Protein 2VYW (pdb70)

Nearest PDB structures (foldseek):
  2vyw-assembly1_A  TM=1.007E+00  e=1.076E-21  Fasciola hepatica
  1h97-assembly2_B  TM=9.656E-01  e=8.989E-12  Paramphistomum epiclitum
  1kfr-assembly1_A  TM=9.512E-01  e=2.743E-11  Paramphistomum epiclitum
  8oup-assembly1_A  TM=8.096E-01  e=7.300E-05  Spisula solidissima
  2wth-assembly1_B  TM=7.284E-01  e=1.926E-04  Caenorhabditis elegans

Foldseek 3Di:
DFDAPVLLVQLCVLCCVQCVDLVSLLVLLLVLVLLVCVVPQVCQCQDPLSNPDTNVCPSVDPSSSVRSSVVSVLVNQCSVCRHPVVSNVVSLVVLLVVPPPTPDALCNQLVCLVSVLVSSLVSHDDPVSSVVSSVSSNVSSNSSSVSD

Solvent-accessible surface area: 7813 Å² total; per-residue (Å²): 55,76,2,74,94,106,49,1,76,34,0,41,69,18,0,51,125,50,33,97,62,89,100,67,4,9,72,8,0,10,46,0,14,112,65,12,3,84,58,48,54,94,16,3,66,48,45,90,106,1,117,78,48,73,139,124,65,6,30,160,17,149,14,0,90,89,25,0,77,48,31,0,61,28,13,12,114,9,5,128,6,0,45,66,101,74,55,7,77,102,46,7,54,62,4,9,127,62,55,112,95,147,73,28,71,92,119,50,22,46,47,8,2,58,27,18,9,140,38,2,34,63,39,4,162,118,114,100,2,51,78,4,2,71,111,0,5,67,55,1,12,112,25,8,6,77,93,56

Secondary structure (DSSP, 8-state):
----HHHHHHHHHHHGGGSSSHHHHHHHHHHHHHHHHHH-GGGGGGSGGGTT--TTTGGG-SHHHHHHHHHHHHHHHHHHTTT-HHHHHHHHHHHHHHHTTSS--HHHHHHTHHHHHHHHHHH--SHHHHHHHHHHHHHHHHHHHHH-

B-factor: mean 19.41, std 5.53, range [8.87, 46.46]

Structure (mmCIF, N/CA/C/O backbone):
data_2VYW
#
_entry.id   2VYW
#
_cell.length_a   26.677
_cell.length_b   59.604
_cell.length_c   42.626
_cell.angle_alpha   90.00
_cell.angle_beta   94.55
_cell.angle_gamma   90.00
#
_symmetry.space_group_name_H-M   'P 1 21 1'
#
loop_
_entity.id
_entity.type
_entity.pdbx_description
1 polymer HEMOGLOBIN
2 non-polymer 'PROTOPORPHYRIN IX CONTAINING FE'
3 non-polymer 'OXYGEN MOLECULE'
4 water water
#
loop_
_atom_site.group_PDB
_atom_site.id
_atom_site.type_symbol
_atom_site.label_atom_id
_atom_site.label_alt_id
_atom_site.label_comp_id
_atom_site.label_asym_id
_atom_site.label_entity_id
_atom_site.label_seq_id
_atom_site.pdbx_PDB_ins_code
_atom_site.Cartn_x
_atom_site.Cartn_y
_atom_site.Cartn_z
_atom_site.occupancy
_atom_site.B_iso_or_equiv
_atom_site.auth_seq_id
_atom_site.auth_comp_id
_atom_site.auth_asym_id
_atom_site.auth_atom_id
_atom_site.pdbx_PDB_model_num
ATOM 1 N N . ALA A 1 1 ? -3.104 3.222 19.137 0.0000 34.53 1 ALA A N 1
ATOM 2 C CA . ALA A 1 1 ? -2.043 4.278 18.974 0.0000 34.28 1 ALA A CA 1
ATOM 3 C C . ALA A 1 1 ? -0.464 3.733 18.903 1.00 28.85 1 ALA A C 1
ATOM 4 O O . ALA A 1 1 ? 0.576 4.363 18.688 1.00 30.22 1 ALA A O 1
ATOM 6 N N . VAL A 1 2 ? -0.528 2.736 19.779 1.00 27.96 2 VAL A N 1
ATOM 7 C CA . VAL A 1 2 ? 0.668 2.261 20.480 1.00 26.37 2 VAL A CA 1
ATOM 8 C C . VAL A 1 2 ? 0.597 0.744 20.600 1.00 24.38 2 VAL A C 1
ATOM 9 O O . VAL A 1 2 ? -0.481 0.166 20.708 1.00 24.04 2 VAL A O 1
ATOM 13 N N . LEU A 1 3 ? 1.760 0.113 20.509 1.00 22.56 3 LEU A N 1
ATOM 14 C CA . LEU A 1 3 ? 1.892 -1.318 20.714 1.00 20.77 3 LEU A CA 1
ATOM 15 C C . LEU A 1 3 ? 2.943 -1.546 21.789 1.00 19.90 3 LEU A C 1
ATOM 16 O O . LEU A 1 3 ? 3.885 -0.766 21.924 1.00 19.35 3 LEU A O 1
ATOM 21 N N . THR A 1 4 ? 2.792 -2.618 22.549 1.00 18.91 4 THR A N 1
ATOM 22 C CA . THR A 1 4 ? 3.815 -2.952 23.528 1.00 19.17 4 THR A CA 1
ATOM 23 C C . THR A 1 4 ? 4.970 -3.639 22.814 1.00 18.86 4 THR A C 1
ATOM 24 O O . THR A 1 4 ? 4.806 -4.143 21.699 1.00 19.02 4 THR A O 1
ATOM 28 N N . GLN A 1 5 ? 6.128 -3.686 23.462 1.00 19.76 5 GLN A N 1
ATOM 29 C CA . GLN A 1 5 ? 7.256 -4.429 22.897 1.00 20.04 5 GLN A CA 1
ATOM 30 C C . GLN A 1 5 ? 6.888 -5.890 22.635 1.00 20.02 5 GLN A C 1
ATOM 31 O O . GLN A 1 5 ? 7.246 -6.435 21.594 1.00 19.13 5 GLN A O 1
ATOM 37 N N . THR A 1 6 ? 6.164 -6.515 23.564 1.00 19.76 6 THR A N 1
ATOM 38 C CA . THR A 1 6 ? 5.775 -7.912 23.389 1.00 20.02 6 THR A CA 1
ATOM 39 C C . THR A 1 6 ? 4.969 -8.112 22.112 1.00 19.47 6 THR A C 1
ATOM 40 O O . THR A 1 6 ? 5.173 -9.082 21.389 1.00 18.99 6 THR A O 1
ATOM 44 N N . GLN A 1 7 ? 4.054 -7.182 21.849 1.00 18.95 7 GLN A N 1
ATOM 45 C CA . GLN A 1 7 ? 3.236 -7.200 20.635 1.00 18.25 7 GLN A CA 1
ATOM 46 C C . GLN A 1 7 ? 4.082 -7.031 19.354 1.00 17.96 7 GLN A C 1
ATOM 47 O O . GLN A 1 7 ? 3.901 -7.749 18.362 1.00 17.35 7 GLN A O 1
ATOM 53 N N . ILE A 1 8 ? 5.001 -6.074 19.395 1.00 17.64 8 ILE A N 1
ATOM 54 C CA . ILE A 1 8 ? 5.900 -5.810 18.281 1.00 17.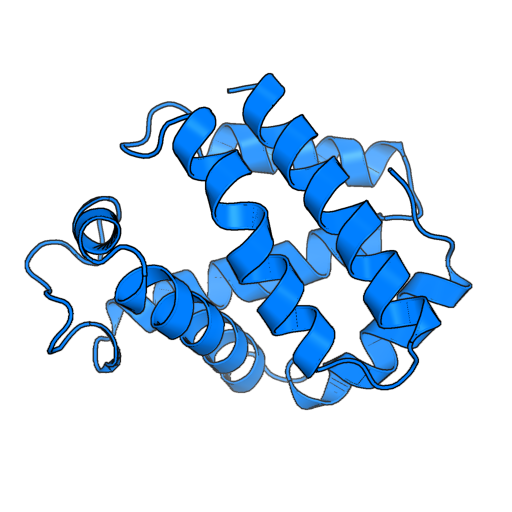75 8 ILE A CA 1
ATOM 55 C C . ILE A 1 8 ? 6.724 -7.062 17.976 1.00 18.04 8 ILE A C 1
ATOM 56 O O . ILE A 1 8 ? 6.829 -7.470 16.822 1.00 17.90 8 ILE A O 1
ATOM 61 N N . ASP A 1 9 ? 7.269 -7.682 19.019 1.00 17.91 9 ASP A N 1
ATOM 62 C CA . ASP A 1 9 ? 8.121 -8.863 18.857 1.00 18.47 9 ASP A CA 1
ATOM 63 C C . ASP A 1 9 ? 7.340 -10.030 18.259 1.00 18.11 9 ASP A C 1
ATOM 64 O O . ASP A 1 9 ? 7.858 -10.742 17.402 1.00 18.33 9 ASP A O 1
ATOM 69 N N . SER A 1 10 ? 6.093 -10.204 18.705 1.00 17.73 10 SER A N 1
ATOM 70 C CA . SER A 1 10 ? 5.203 -11.243 18.192 1.00 17.40 10 SER A CA 1
ATOM 71 C C . SER A 1 10 ? 4.862 -11.008 16.723 1.00 17.06 10 SER A C 1
ATOM 72 O O . SER A 1 10 ? 4.913 -11.928 15.923 1.00 17.75 10 SER A O 1
ATOM 75 N N . ILE A 1 11 ? 4.515 -9.772 16.379 1.00 16.26 11 ILE A N 1
ATOM 76 C CA . ILE A 1 11 ? 4.218 -9.412 14.995 1.00 15.72 11 ILE A CA 1
ATOM 77 C C . ILE A 1 11 ? 5.426 -9.611 14.072 1.00 15.83 11 ILE A C 1
ATOM 78 O O . ILE A 1 11 ? 5.306 -10.245 13.018 1.00 16.10 11 ILE A O 1
ATOM 83 N N . LEU A 1 12 ? 6.579 -9.091 14.488 1.00 16.60 12 LEU A N 1
ATOM 84 C CA . LEU A 1 12 ? 7.821 -9.229 13.718 1.00 16.92 12 LEU A CA 1
ATOM 85 C C . LEU A 1 12 ? 8.239 -10.692 13.514 1.00 17.75 12 LEU A C 1
ATOM 86 O O . LEU A 1 12 ? 8.731 -11.051 12.439 1.00 17.20 12 LEU A O 1
ATOM 91 N N . ALA A 1 13 ? 8.032 -11.528 14.533 1.00 18.09 13 ALA A N 1
ATOM 92 C CA . ALA A 1 13 ? 8.322 -12.968 14.423 1.00 18.45 13 ALA A CA 1
ATOM 93 C C . ALA A 1 13 ? 7.521 -13.623 13.293 1.00 18.44 13 ALA A C 1
ATOM 94 O O . ALA A 1 13 ? 8.064 -14.424 12.538 1.00 18.01 13 ALA A O 1
ATOM 96 N N . ASP A 1 14 ? 6.240 -13.271 13.170 1.00 18.44 14 ASP A N 1
ATOM 97 C CA . ASP A 1 14 ? 5.381 -13.797 12.091 1.00 18.94 14 ASP A CA 1
ATOM 98 C C . ASP A 1 14 ? 5.793 -13.239 10.733 1.00 18.63 14 ASP A C 1
ATOM 99 O O . ASP A 1 14 ? 5.639 -13.902 9.696 1.00 18.95 14 ASP A O 1
ATOM 104 N N . LEU A 1 15 ? 6.298 -12.013 10.734 1.00 17.91 15 LEU A N 1
ATOM 105 C CA . LEU A 1 15 ? 6.658 -11.341 9.486 1.00 18.26 15 LEU A CA 1
ATOM 106 C C . LEU A 1 15 ? 8.091 -11.648 9.036 1.00 18.17 15 LEU A C 1
ATOM 107 O O . LEU A 1 15 ? 8.485 -11.261 7.939 1.00 17.34 15 LEU A O 1
ATOM 112 N N . ALA A 1 16 ? 8.845 -12.345 9.894 1.00 19.12 16 ALA A N 1
ATOM 113 C CA . ALA A 1 16 ? 10.299 -12.535 9.725 1.00 19.56 16 ALA A CA 1
ATOM 114 C C . ALA A 1 16 ? 10.704 -13.075 8.353 1.00 19.40 16 ALA A C 1
ATOM 115 O O . ALA A 1 16 ? 11.657 -12.574 7.743 1.00 19.24 16 ALA A O 1
ATOM 117 N N . HIS A 1 17 ? 9.960 -14.058 7.855 1.00 19.35 17 HIS A N 1
ATOM 118 C CA . HIS A 1 17 ? 10.295 -14.705 6.585 1.00 19.88 17 HIS A CA 1
ATOM 119 C C . HIS A 1 17 ? 9.812 -13.934 5.343 1.00 19.42 17 HIS A C 1
ATOM 120 O O . HIS A 1 17 ? 10.155 -14.282 4.196 1.00 18.89 17 HIS A O 1
ATOM 127 N N . HIS A 1 18 ? 9.039 -12.869 5.581 1.00 18.34 18 HIS A N 1
ATOM 128 C CA . HIS A 1 18 ? 8.581 -11.978 4.528 1.00 18.19 18 HIS A CA 1
ATOM 129 C C . HIS A 1 18 ? 9.501 -10.758 4.422 1.00 18.29 18 HIS A C 1
ATOM 130 O O . HIS A 1 18 ? 9.407 -9.999 3.457 1.00 18.22 18 HIS A O 1
ATOM 137 N N . THR A 1 19 ? 10.354 -10.559 5.431 1.00 18.53 19 THR A N 1
ATOM 138 C CA . THR A 1 19 ? 11.114 -9.309 5.596 1.00 18.96 19 THR A CA 1
ATOM 139 C C . THR A 1 19 ? 12.605 -9.499 5.883 1.00 19.70 19 THR A C 1
ATOM 140 O O . THR A 1 19 ? 13.295 -8.541 6.256 1.00 19.90 19 THR A O 1
ATOM 144 N N . ASP A 1 20 ? 13.099 -10.723 5.714 1.00 19.82 20 ASP A N 1
ATOM 145 C CA . ASP A 1 20 ? 14.478 -11.057 6.089 1.00 19.99 20 ASP A CA 1
ATOM 146 C C . ASP A 1 20 ? 15.524 -10.546 5.085 1.00 19.54 20 ASP A C 1
ATOM 147 O O . ASP A 1 20 ? 16.655 -10.207 5.466 1.00 19.72 20 ASP A O 1
ATOM 152 N N . THR A 1 21 ? 15.149 -10.517 3.809 1.00 18.04 21 THR A N 1
ATOM 153 C CA . THR A 1 21 ? 16.025 -9.993 2.768 1.00 17.15 21 THR A CA 1
ATOM 154 C C . THR A 1 21 ? 15.391 -8.820 2.053 1.00 16.81 21 THR A C 1
ATOM 155 O O . THR A 1 21 ? 14.171 -8.635 2.082 1.00 15.85 21 THR A O 1
ATOM 159 N N . THR A 1 22 ? 16.225 -8.041 1.378 1.00 16.19 22 THR A N 1
ATOM 160 C CA . THR A 1 22 ? 15.724 -6.949 0.553 1.00 16.11 22 THR A CA 1
ATOM 161 C C . THR A 1 22 ? 14.736 -7.465 -0.505 1.00 16.19 22 THR A C 1
ATOM 162 O O . THR A 1 22 ? 13.685 -6.867 -0.714 1.00 15.71 22 THR A O 1
ATOM 166 N N . GLU A 1 23 ? 15.053 -8.590 -1.146 1.00 16.32 23 GLU A N 1
ATOM 167 C CA . GLU A 1 23 ? 14.146 -9.162 -2.151 1.00 17.52 23 GLU A CA 1
ATOM 168 C C . GLU A 1 23 ? 12.781 -9.508 -1.531 1.00 16.26 23 GLU A C 1
ATOM 169 O O . GLU A 1 23 ? 11.737 -9.181 -2.093 1.00 15.87 23 GLU A O 1
ATOM 175 N N . HIS A 1 24 ? 12.784 -10.173 -0.364 1.00 16.32 24 HIS A N 1
ATOM 176 C CA . HIS A 1 24 ? 11.517 -10.549 0.244 1.00 16.41 24 HIS A CA 1
ATOM 177 C C . HIS A 1 24 ? 10.693 -9.373 0.731 1.00 16.18 24 HIS A C 1
ATOM 178 O O . HIS A 1 24 ? 9.478 -9.356 0.558 1.00 16.17 24 HIS A O 1
ATOM 185 N N . ILE A 1 25 ? 11.358 -8.395 1.342 1.00 15.61 25 ILE A N 1
ATOM 186 C CA . ILE A 1 25 ? 10.681 -7.188 1.812 1.00 15.46 25 ILE A CA 1
ATOM 187 C C . ILE A 1 25 ? 10.086 -6.459 0.590 1.00 15.02 25 ILE A C 1
ATOM 188 O O . ILE A 1 25 ? 9.001 -5.872 0.654 1.00 14.17 25 ILE A O 1
ATOM 193 N N . THR A 1 26 ? 10.809 -6.511 -0.535 1.00 14.12 26 THR A N 1
ATOM 194 C CA . THR A 1 26 ? 10.320 -5.880 -1.781 1.00 14.53 26 THR A CA 1
ATOM 195 C C . THR A 1 26 ? 9.065 -6.601 -2.278 1.00 14.38 26 THR A C 1
ATOM 196 O O . THR A 1 26 ? 8.093 -5.962 -2.679 1.00 13.77 26 THR A O 1
ATOM 200 N N . GLU A 1 27 ? 9.110 -7.930 -2.257 1.00 14.38 27 GLU A N 1
ATOM 201 C CA . GLU A 1 27 ? 7.969 -8.733 -2.708 1.00 14.69 27 GLU A CA 1
ATOM 202 C C . GLU A 1 27 ? 6.731 -8.560 -1.823 1.00 13.98 27 GLU A C 1
ATOM 203 O O . GLU A 1 27 ? 5.602 -8.527 -2.336 1.00 13.74 27 GLU A O 1
ATOM 209 N N . MET A 1 28 ? 6.948 -8.432 -0.514 1.00 13.66 28 MET A N 1
ATOM 210 C CA . MET A 1 28 ? 5.859 -8.147 0.431 1.00 13.89 28 MET A CA 1
ATOM 211 C C . MET A 1 28 ? 5.170 -6.835 0.057 1.00 13.28 28 MET A C 1
ATOM 212 O O . MET A 1 28 ? 3.950 -6.763 -0.017 1.00 13.48 28 MET A O 1
ATOM 217 N N . GLY A 1 29 ? 5.963 -5.802 -0.211 1.00 13.29 29 GLY A N 1
ATOM 218 C CA . GLY A 1 29 ? 5.403 -4.507 -0.599 1.00 12.76 29 GLY A CA 1
ATOM 219 C C . GLY A 1 29 ? 4.679 -4.524 -1.930 1.00 12.65 29 GLY A C 1
ATOM 220 O 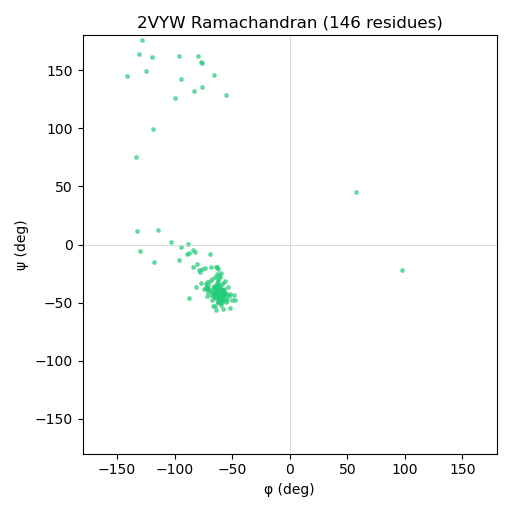O . GLY A 1 29 ? 3.598 -3.929 -2.072 1.00 12.24 29 GLY A O 1
ATOM 221 N N . VAL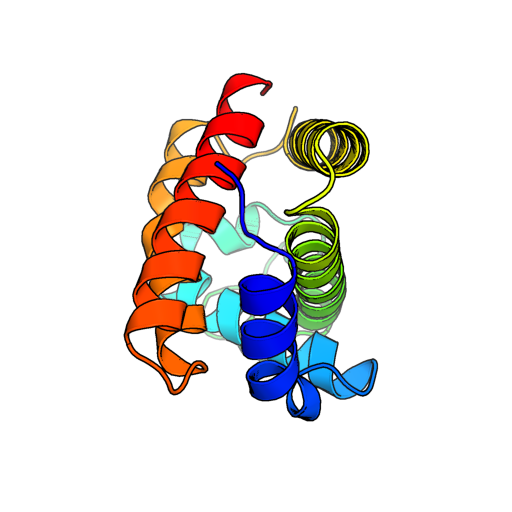 A 1 30 ? 5.259 -5.218 -2.912 1.00 12.38 30 VAL A N 1
ATOM 222 C CA . VAL A 1 30 ? 4.593 -5.386 -4.201 1.00 12.12 30 VAL A CA 1
ATOM 223 C C . VAL A 1 30 ? 3.246 -6.076 -4.007 1.00 11.97 30 VAL A C 1
ATOM 224 O O . VAL A 1 30 ? 2.267 -5.698 -4.639 1.00 11.39 30 VAL A O 1
ATOM 228 N N . SER A 1 31 ? 3.185 -7.065 -3.116 1.00 12.17 31 SER A N 1
ATOM 229 C CA . SER A 1 31 ? 1.911 -7.745 -2.883 1.00 13.21 31 SER A CA 1
ATOM 230 C C . SER A 1 31 ? 0.825 -6.815 -2.344 1.00 13.32 31 SER A C 1
ATOM 231 O O . SER A 1 31 ? -0.331 -6.942 -2.724 1.00 13.15 31 SER A O 1
ATOM 234 N N . ILE A 1 32 ? 1.195 -5.904 -1.442 1.00 12.84 32 ILE A N 1
ATOM 235 C CA . ILE A 1 32 ? 0.270 -4.879 -0.952 1.00 13.42 32 ILE A CA 1
ATOM 236 C C . ILE A 1 32 ? -0.183 -3.999 -2.109 1.00 13.13 32 ILE A C 1
ATOM 237 O O . ILE A 1 32 ? -1.372 -3.783 -2.298 1.00 12.35 32 ILE A O 1
ATOM 242 N N . TYR A 1 33 ? 0.764 -3.509 -2.906 1.00 13.10 33 TYR A N 1
ATOM 243 C CA . TYR A 1 33 ? 0.382 -2.730 -4.087 1.00 13.77 33 TYR A CA 1
ATOM 244 C C . TYR A 1 33 ? -0.527 -3.460 -5.087 1.00 14.07 33 TYR A C 1
ATOM 245 O O . TYR A 1 33 ? -1.438 -2.851 -5.636 1.00 13.64 33 TYR A O 1
ATOM 254 N N . LYS A 1 34 ? -0.296 -4.754 -5.316 1.00 14.62 34 LYS A N 1
ATOM 255 C CA . LYS A 1 34 ? -1.177 -5.514 -6.211 1.00 15.32 34 LYS A CA 1
ATOM 256 C C . LYS A 1 34 ? -2.619 -5.444 -5.712 1.00 16.22 34 LYS A C 1
ATOM 257 O O . LYS A 1 34 ? -3.539 -5.237 -6.502 1.00 16.40 34 LYS A O 1
ATOM 263 N N . THR A 1 35 ? -2.795 -5.575 -4.398 1.00 16.90 35 THR A N 1
ATOM 264 C CA . THR A 1 35 ? -4.116 -5.492 -3.767 1.00 17.55 35 THR A CA 1
ATOM 265 C C . THR A 1 35 ? -4.681 -4.072 -3.875 1.00 17.18 35 THR A C 1
ATOM 266 O O . THR A 1 35 ? -5.835 -3.892 -4.279 1.00 17.17 35 THR A O 1
ATOM 270 N N . LEU A 1 36 ? -3.862 -3.076 -3.545 1.00 16.44 36 LEU A N 1
ATOM 271 C CA . LEU A 1 36 ? -4.285 -1.670 -3.611 1.00 16.39 36 LEU A CA 1
ATOM 272 C C . LEU A 1 36 ? -4.734 -1.289 -5.014 1.00 16.63 36 LEU A C 1
ATOM 273 O O . LEU A 1 36 ? -5.764 -0.642 -5.183 1.00 16.37 36 LEU A O 1
ATOM 278 N N . PHE A 1 37 ? -3.962 -1.700 -6.019 1.00 16.39 37 PHE A N 1
ATOM 279 C CA . PHE A 1 37 ? -4.210 -1.279 -7.394 1.00 17.40 37 PHE A CA 1
ATOM 280 C C . PHE A 1 37 ? -5.356 -2.036 -8.062 1.00 17.93 37 PHE A C 1
ATOM 281 O O . PHE A 1 37 ? -5.963 -1.534 -9.003 1.00 18.42 37 PHE A O 1
ATOM 289 N N . ALA A 1 38 ? -5.639 -3.235 -7.569 1.00 18.57 38 ALA A N 1
ATOM 290 C CA . ALA A 1 38 ? -6.807 -3.988 -8.027 1.00 19.76 38 ALA A CA 1
ATOM 291 C C . ALA A 1 38 ? -8.081 -3.321 -7.510 1.00 20.34 38 ALA A C 1
ATOM 292 O O . ALA A 1 38 ? -9.113 -3.327 -8.185 1.00 20.83 38 ALA A O 1
ATOM 294 N N . ALA A 1 39 ? -8.004 -2.752 -6.306 1.00 20.81 39 ALA A N 1
ATOM 295 C CA . ALA A 1 39 ? -9.133 -2.030 -5.718 1.00 20.81 39 ALA A CA 1
ATOM 296 C C . ALA A 1 39 ? -9.218 -0.6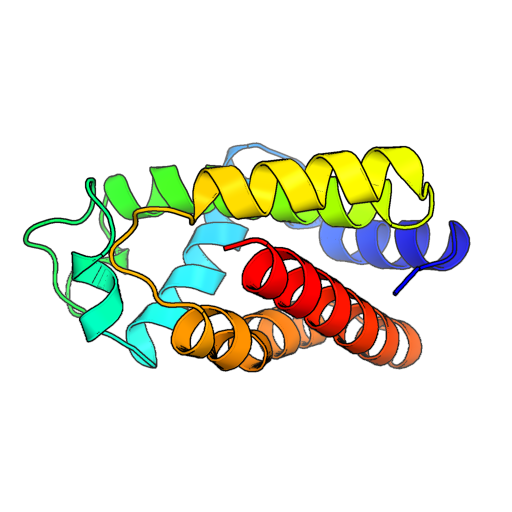12 -6.266 1.00 21.21 39 ALA A C 1
ATOM 297 O O . ALA A 1 39 ? -10.316 -0.089 -6.477 1.00 21.40 39 ALA A O 1
ATOM 299 N N . HIS A 1 40 ? -8.057 0.003 -6.498 1.00 20.73 40 HIS A N 1
ATOM 300 C CA . HIS A 1 40 ? -7.988 1.375 -6.993 1.00 21.24 40 HIS A CA 1
ATOM 301 C C . HIS A 1 40 ? -7.004 1.528 -8.144 1.00 21.11 40 HIS A C 1
ATOM 302 O O . HIS A 1 40 ? -5.902 2.067 -7.955 1.00 20.04 40 HIS A O 1
ATOM 309 N N . PRO A 1 41 ? -7.393 1.062 -9.348 1.00 21.26 41 PRO A N 1
ATOM 310 C CA . PRO A 1 41 ? -6.486 1.186 -10.484 1.00 21.14 41 PRO A CA 1
ATOM 311 C C . PRO A 1 41 ? -6.151 2.646 -10.816 1.00 20.58 41 PRO A C 1
ATOM 312 O O . PRO A 1 41 ? -5.063 2.915 -11.335 1.00 20.71 41 PRO A O 1
ATOM 316 N N . GLU A 1 42 ? -7.049 3.575 -10.469 1.00 20.17 42 GLU A N 1
ATOM 317 C CA . GLU A 1 42 ? -6.789 5.003 -10.666 1.00 19.35 42 GLU A CA 1
ATOM 318 C C . GLU A 1 42 ? -5.577 5.512 -9.861 1.00 18.25 42 GLU A C 1
ATOM 319 O O . GLU A 1 42 ? -5.005 6.545 -10.201 1.00 18.04 42 GLU A O 1
ATOM 325 N N . TYR A 1 43 ? -5.195 4.788 -8.804 1.00 16.98 43 TYR A N 1
ATOM 326 C CA . TYR A 1 43 ? -4.037 5.172 -7.972 1.00 15.75 43 TYR A CA 1
ATOM 327 C C . TYR A 1 43 ? -2.678 4.864 -8.616 1.00 15.04 43 TYR A C 1
ATOM 328 O O . TYR A 1 43 ? -1.666 5.430 -8.213 1.00 13.89 43 TYR A O 1
ATOM 337 N N . ILE A 1 44 ? -2.643 3.950 -9.582 1.00 14.71 44 ILE A N 1
ATOM 338 C CA . ILE A 1 44 ? -1.377 3.639 -10.273 1.00 14.75 44 ILE A CA 1
ATOM 339 C C . ILE A 1 44 ? -0.719 4.912 -10.810 1.00 15.19 44 ILE A C 1
ATOM 340 O O . ILE A 1 44 ? 0.491 5.093 -10.670 1.00 15.44 44 ILE A O 1
ATOM 345 N N . SER A 1 45 ? -1.528 5.776 -11.419 1.00 15.99 45 SER A N 1
ATOM 346 C CA . SER A 1 45 ? -1.052 7.021 -12.025 1.00 17.19 45 SER A CA 1
ATOM 347 C C . SER A 1 45 ? -0.578 8.070 -11.016 1.00 17.64 45 SER A C 1
ATOM 348 O O . SER A 1 45 ? -0.037 9.105 -11.414 1.00 17.46 45 SER A O 1
ATOM 351 N N . TYR A 1 46 ? -0.796 7.815 -9.726 1.00 17.74 46 TYR A N 1
ATOM 352 C CA . TYR A 1 46 ? -0.346 8.738 -8.676 1.00 18.78 46 TYR A CA 1
ATOM 353 C C . TYR A 1 46 ? 1.158 8.681 -8.484 1.00 18.51 46 TYR A C 1
ATOM 354 O O . TYR A 1 46 ? 1.739 9.600 -7.914 1.00 19.00 46 TYR A O 1
ATOM 363 N N . PHE A 1 47 ? 1.777 7.586 -8.929 1.00 18.40 47 PHE A N 1
ATOM 364 C CA . PHE A 1 47 ? 3.183 7.321 -8.642 1.00 18.49 47 PHE A CA 1
ATOM 365 C C . PHE A 1 47 ? 4.067 7.693 -9.825 1.00 19.62 47 PHE A C 1
ATOM 366 O O . PHE A 1 47 ? 3.852 7.232 -10.950 1.00 19.66 47 PHE A O 1
ATOM 374 N N . SER A 1 48 ? 5.070 8.527 -9.556 1.00 20.59 48 SER A N 1
ATOM 375 C CA . SER A 1 48 ? 5.922 9.080 -10.614 1.00 22.21 48 SER A CA 1
ATOM 376 C C . SER A 1 48 ? 6.625 8.016 -11.449 1.00 21.97 48 SER A C 1
ATOM 377 O O . SER A 1 48 ? 6.812 8.198 -12.656 1.00 22.49 48 SER A O 1
ATOM 380 N N . LYS A 1 49 ? 6.981 6.895 -10.818 1.00 21.72 49 LYS A N 1
ATOM 381 C CA . LYS A 1 49 ? 7.659 5.800 -11.516 1.00 21.39 49 LYS A CA 1
ATOM 382 C C . LYS A 1 49 ? 6.714 4.783 -12.152 1.00 20.89 49 LYS A C 1
ATOM 383 O O . LYS A 1 49 ? 7.168 3.818 -12.769 1.00 21.11 49 LYS A O 1
ATOM 389 N N . LEU A 1 50 ? 5.406 4.996 -12.025 1.00 19.99 50 LEU A N 1
ATOM 390 C CA . LEU A 1 50 ? 4.427 4.097 -12.659 1.00 19.78 50 LEU A CA 1
ATOM 391 C C . LEU A 1 50 ? 3.613 4.779 -13.762 1.00 19.90 50 LEU A C 1
ATOM 392 O O . LEU A 1 50 ? 2.622 4.236 -14.239 1.00 20.08 50 LEU A O 1
ATOM 397 N N . GLN A 1 51 ? 4.046 5.966 -14.175 1.00 19.80 51 GLN A N 1
ATOM 398 C CA . GLN A 1 51 ? 3.358 6.693 -15.249 1.00 20.46 51 GLN A CA 1
ATOM 399 C C . GLN A 1 51 ? 3.265 5.826 -16.498 1.00 20.00 51 GLN A C 1
ATOM 400 O O . GLN A 1 51 ? 4.266 5.250 -16.925 1.00 19.47 51 GLN A O 1
ATOM 406 N N . GLY A 1 52 ? 2.056 5.707 -17.049 1.00 19.90 52 GLY A N 1
ATOM 407 C CA . GLY A 1 52 ? 1.834 4.954 -18.289 1.00 19.91 52 GLY A CA 1
ATOM 408 C C . GLY A 1 52 ? 1.344 3.535 -18.086 1.00 19.58 52 GLY A C 1
ATOM 409 O O . GLY A 1 52 ? 0.752 2.943 -18.988 1.00 19.74 52 GLY A O 1
ATOM 410 N N . LEU A 1 53 ? 1.587 2.990 -16.898 1.00 18.66 53 LEU A N 1
ATOM 411 C CA . LEU A 1 53 ? 1.161 1.640 -16.559 1.00 18.12 53 LEU A CA 1
ATOM 412 C C . LEU A 1 53 ? -0.330 1.572 -16.258 1.00 18.20 53 LEU A C 1
ATOM 413 O O . LEU A 1 53 ? -0.950 2.577 -15.887 1.00 18.08 53 LEU A O 1
ATOM 418 N N . THR A 1 54 ? -0.885 0.375 -16.426 1.00 18.83 54 THR A N 1
ATOM 419 C CA . THR A 1 54 ? -2.292 0.097 -16.155 1.00 19.47 54 THR A CA 1
ATOM 420 C C . THR A 1 54 ? -2.380 -1.116 -15.241 1.00 19.53 54 THR A C 1
ATOM 421 O O . THR A 1 54 ? -1.371 -1.736 -14.930 1.00 18.41 54 THR A O 1
ATOM 425 N N . LYS A 1 55 ? -3.600 -1.461 -14.832 1.00 20.19 55 LYS A N 1
ATOM 426 C CA . LYS A 1 55 ? -3.836 -2.621 -13.978 1.00 21.57 55 LYS A CA 1
ATOM 427 C C . LYS A 1 55 ? -3.366 -3.929 -14.622 1.00 21.49 55 LYS A C 1
ATOM 428 O O . LYS A 1 55 ? -3.055 -4.895 -13.926 1.00 21.97 55 LYS A O 1
ATOM 434 N N . ASP A 1 56 ? -3.300 -3.957 -15.949 1.00 21.50 56 ASP A N 1
ATOM 435 C CA . ASP A 1 56 ? -2.899 -5.175 -16.657 1.00 21.35 56 ASP A CA 1
ATOM 436 C C . ASP A 1 56 ? -1.399 -5.446 -16.669 1.00 20.47 56 ASP A C 1
ATOM 437 O O . ASP A 1 56 ? -0.991 -6.595 -16.848 1.00 20.47 56 ASP A O 1
ATOM 442 N N . ASN A 1 57 ? -0.569 -4.418 -16.470 1.00 19.12 57 ASN A N 1
ATOM 443 C CA . ASN A 1 57 ? 0.889 -4.640 -16.502 1.00 17.59 57 ASN A CA 1
ATOM 444 C C . ASN A 1 57 ? 1.714 -4.077 -15.330 1.00 17.12 57 ASN A C 1
ATOM 445 O O . ASN A 1 57 ? 2.928 -4.325 -15.238 1.00 15.84 57 ASN A O 1
ATOM 450 N N . VAL A 1 58 ? 1.060 -3.333 -14.439 1.00 16.17 58 VAL A N 1
ATOM 451 C CA . VAL A 1 58 ? 1.757 -2.763 -13.277 1.00 15.88 58 VAL A CA 1
ATOM 452 C C . VAL A 1 58 ? 2.448 -3.819 -12.412 1.00 16.02 58 VAL A C 1
ATOM 453 O O . VAL A 1 58 ? 3.559 -3.591 -11.932 1.00 15.42 58 VAL A O 1
ATOM 457 N N . GLY A 1 59 ? 1.817 -4.987 -12.244 1.00 16.41 59 GLY A N 1
ATOM 458 C CA . GLY A 1 59 ? 2.356 -6.017 -11.355 1.00 17.68 59 GLY A CA 1
ATOM 459 C C . GLY A 1 59 ? 3.711 -6.562 -11.800 1.00 18.78 59 GLY A C 1
ATOM 460 O O . GLY A 1 59 ? 4.502 -7.039 -10.962 1.00 18.58 59 GLY A O 1
ATOM 461 N N . GLN A 1 60 ? 3.973 -6.460 -13.110 1.00 19.13 60 GLN A N 1
ATOM 462 C CA . GLN A 1 60 ? 5.191 -6.961 -13.768 1.00 20.99 60 GLN A CA 1
ATOM 463 C C . GLN A 1 60 ? 6.270 -5.904 -13.907 1.00 19.84 60 GLN A C 1
ATOM 464 O O . GLN A 1 60 ? 7.347 -6.191 -14.453 1.00 20.28 60 GLN A O 1
ATOM 470 N N . SER A 1 61 ? 5.980 -4.681 -13.468 1.00 18.67 61 SER A N 1
ATOM 471 C CA . SER A 1 61 ? 6.846 -3.537 -13.722 1.00 18.24 61 SER A CA 1
ATOM 472 C C . SER A 1 61 ? 8.065 -3.521 -12.822 1.00 18.84 61 SER A C 1
ATOM 473 O O . SER A 1 61 ? 8.065 -4.146 -11.757 1.00 18.58 61 SER A O 1
ATOM 476 N N . GLU A 1 62 ? 9.119 -2.833 -13.275 1.00 19.21 62 GLU A N 1
ATOM 477 C CA . GLU A 1 62 ? 10.249 -2.521 -12.405 1.00 19.96 62 GLU A CA 1
ATOM 478 C C . GLU A 1 62 ? 9.857 -1.478 -11.369 1.00 19.15 62 GLU A C 1
ATOM 479 O O . GLU A 1 62 ? 10.285 -1.553 -10.216 1.00 19.14 62 GLU A O 1
ATOM 485 N N . GLY A 1 63 ? 9.047 -0.504 -11.785 1.00 18.36 63 GLY A N 1
ATOM 486 C CA . GLY A 1 63 ? 8.599 0.573 -10.901 1.00 17.23 63 GLY A CA 1
ATOM 487 C C . GLY A 1 63 ? 7.872 0.086 -9.658 1.00 16.97 63 GLY A C 1
ATOM 488 O O . GLY A 1 63 ? 8.055 0.630 -8.568 1.00 16.58 63 GLY A O 1
ATOM 489 N N . ILE A 1 64 ? 7.037 -0.936 -9.799 1.00 15.78 64 ILE A N 1
ATOM 490 C CA . ILE A 1 64 ? 6.284 -1.426 -8.630 1.00 15.65 64 ILE A CA 1
ATOM 491 C C . ILE A 1 64 ? 7.242 -2.007 -7.566 1.00 16.24 64 ILE A C 1
ATOM 492 O O . ILE A 1 64 ? 6.967 -1.957 -6.375 1.00 15.68 64 ILE A O 1
ATOM 497 N N . ARG A 1 65 ? 8.388 -2.518 -8.012 1.00 16.84 65 ARG A N 1
ATOM 498 C CA . ARG A 1 65 ? 9.393 -3.048 -7.093 1.00 18.35 65 ARG A CA 1
ATOM 499 C C . ARG A 1 65 ? 10.104 -1.934 -6.328 1.00 17.81 65 ARG A C 1
ATOM 500 O O . ARG A 1 65 ? 10.399 -2.095 -5.140 1.00 18.02 65 ARG A O 1
ATOM 508 N N . TYR A 1 66 ? 10.363 -0.804 -6.995 1.00 17.80 66 TYR A N 1
ATOM 509 C CA . TYR A 1 66 ? 10.869 0.374 -6.302 1.00 18.24 66 TYR A CA 1
ATOM 510 C C . TYR A 1 66 ? 9.981 0.731 -5.100 1.00 17.48 66 TYR A C 1
ATOM 511 O O . TYR A 1 66 ? 10.468 0.828 -3.976 1.00 17.11 66 TYR A O 1
ATOM 520 N N . TYR A 1 67 ? 8.682 0.913 -5.336 1.00 16.30 67 TYR A N 1
ATOM 521 C CA . TYR A 1 67 ? 7.780 1.308 -4.252 1.00 15.75 67 TYR A CA 1
ATOM 522 C C . TYR A 1 67 ? 7.525 0.182 -3.276 1.00 15.59 67 TYR A C 1
ATOM 523 O O . TYR A 1 67 ? 7.325 0.427 -2.089 1.00 15.54 67 TYR A O 1
ATOM 532 N N . GLY A 1 68 ? 7.530 -1.054 -3.773 1.00 14.78 68 GLY A N 1
ATOM 533 C CA . GLY A 1 68 ? 7.283 -2.205 -2.918 1.00 13.73 68 GLY A CA 1
ATOM 534 C C . GLY A 1 68 ? 8.328 -2.248 -1.816 1.00 14.06 68 GLY A C 1
ATOM 535 O O . GLY A 1 68 ? 8.015 -2.529 -0.657 1.00 13.11 68 GLY A O 1
ATOM 536 N N . ARG A 1 69 ? 9.577 -1.951 -2.173 1.00 13.73 69 ARG A N 1
ATOM 537 C CA . ARG A 1 69 ? 10.655 -1.953 -1.179 1.00 14.21 69 ARG A CA 1
ATOM 538 C C . ARG A 1 69 ? 10.569 -0.767 -0.220 1.00 13.71 69 ARG A C 1
ATOM 539 O O . ARG A 1 69 ? 10.745 -0.948 0.982 1.00 13.10 69 ARG A O 1
ATOM 547 N N . THR A 1 70 ? 10.304 0.433 -0.740 1.00 14.01 70 THR A N 1
ATOM 548 C CA . THR A 1 70 ? 10.154 1.618 0.126 1.00 14.32 70 THR A CA 1
ATOM 549 C C . THR A 1 70 ? 8.983 1.442 1.101 1.00 13.74 70 THR A C 1
ATOM 550 O O . THR A 1 70 ? 9.133 1.700 2.295 1.00 13.34 70 THR A O 1
ATOM 554 N N . LEU A 1 71 ? 7.843 0.983 0.586 1.00 12.64 71 LEU A N 1
ATOM 555 C CA . LEU A 1 71 ? 6.669 0.722 1.411 1.00 12.48 71 LEU A CA 1
ATOM 556 C C . LEU A 1 71 ? 6.955 -0.320 2.486 1.00 12.26 71 LEU A C 1
ATOM 557 O O . LEU A 1 71 ? 6.653 -0.105 3.658 1.00 13.11 71 LEU A O 1
ATOM 562 N N . GLY A 1 72 ? 7.491 -1.467 2.076 1.00 11.75 72 GLY A N 1
ATOM 563 C CA . GLY A 1 72 ? 7.778 -2.558 3.013 1.00 12.04 72 GLY A CA 1
ATOM 564 C C . GLY A 1 72 ? 8.720 -2.103 4.125 1.00 12.21 72 GLY A C 1
ATOM 565 O O . GLY A 1 72 ? 8.457 -2.326 5.319 1.00 11.35 72 GLY A O 1
ATOM 566 N N . GLU A 1 73 ? 9.816 -1.454 3.731 1.00 12.47 73 GLU A N 1
ATOM 567 C CA . GLU A 1 73 ? 10.782 -0.958 4.703 1.00 13.17 73 GLU A CA 1
ATOM 568 C C . GLU A 1 73 ? 10.162 0.013 5.695 1.00 13.09 73 GLU A C 1
ATOM 569 O O . GLU A 1 73 ? 10.391 -0.105 6.908 1.00 13.11 73 GLU A O 1
ATOM 575 N N . GLU A 1 74 ? 9.382 0.964 5.183 1.00 12.99 74 GLU A N 1
ATOM 576 C CA . GLU A 1 74 ? 8.720 1.948 6.047 1.00 12.69 74 GLU A CA 1
ATOM 577 C C . GLU A 1 74 ? 7.707 1.316 7.000 1.00 12.40 74 GLU A C 1
ATOM 578 O O . GLU A 1 74 ? 7.622 1.694 8.171 1.00 12.39 74 GLU A O 1
ATOM 584 N N . LEU A 1 75 ? 6.937 0.351 6.508 1.00 12.52 75 LEU A N 1
ATOM 585 C CA . LEU A 1 75 ? 5.992 -0.361 7.365 1.00 13.10 75 LEU A CA 1
ATOM 586 C C . LEU A 1 75 ? 6.693 -1.054 8.536 1.00 13.47 75 LEU A C 1
ATOM 587 O O . LEU A 1 75 ? 6.221 -1.001 9.676 1.00 13.85 75 LEU A O 1
ATOM 592 N N . ILE A 1 76 ? 7.824 -1.698 8.261 1.00 13.71 76 ILE A N 1
ATOM 593 C CA . ILE A 1 76 ? 8.604 -2.311 9.331 1.00 14.80 76 ILE A CA 1
ATOM 594 C C . ILE A 1 76 ? 9.193 -1.255 10.286 1.00 14.71 76 ILE A C 1
ATOM 595 O O . ILE A 1 76 ? 9.228 -1.470 11.504 1.00 14.79 76 ILE A O 1
ATOM 600 N N . ARG A 1 77 ? 9.635 -0.118 9.738 1.00 15.16 77 ARG A N 1
ATOM 601 C CA . ARG A 1 77 ? 10.086 1.007 10.563 1.00 15.56 77 ARG A CA 1
ATOM 602 C C . ARG A 1 77 ? 8.982 1.462 11.508 1.00 15.10 77 ARG A C 1
ATOM 603 O O . ARG A 1 77 ? 9.226 1.667 12.698 1.00 14.64 77 ARG A O 1
ATOM 611 N N . LEU A 1 78 ? 7.769 1.623 10.979 1.00 14.74 78 LEU A N 1
ATOM 612 C CA . LEU A 1 78 ? 6.648 2.082 11.794 1.00 14.67 78 LEU A CA 1
ATOM 613 C C . LEU A 1 78 ? 6.364 1.088 12.908 1.00 14.91 78 LEU A C 1
ATOM 614 O O . LEU A 1 78 ? 6.197 1.472 14.063 1.00 14.75 78 LEU A O 1
ATOM 619 N N . LEU A 1 79 ? 6.322 -0.194 12.552 1.00 14.75 79 LEU A N 1
ATOM 620 C CA . LEU A 1 79 ? 6.080 -1.262 13.526 1.00 15.68 79 LEU A CA 1
ATOM 621 C C . LEU A 1 79 ? 7.147 -1.300 14.631 1.00 14.95 79 LEU A C 1
ATOM 622 O O . LEU A 1 79 ? 6.834 -1.365 15.822 1.00 15.39 79 LEU A O 1
ATOM 627 N N . LYS A 1 80 ? 8.413 -1.253 14.235 1.00 14.77 80 LYS A N 1
ATOM 628 C CA . LYS A 1 80 ? 9.506 -1.276 15.204 1.00 14.52 80 LYS A CA 1
ATOM 629 C C . LYS A 1 80 ? 9.472 -0.069 16.136 1.00 14.75 80 LYS A C 1
ATOM 630 O O . LYS A 1 80 ? 9.882 -0.167 17.290 1.00 15.44 80 LYS A O 1
ATOM 636 N N . ALA A 1 81 ? 8.959 1.051 15.638 1.00 15.32 81 ALA A N 1
ATOM 637 C CA . ALA A 1 81 ? 8.850 2.304 16.392 1.00 15.46 81 ALA A CA 1
ATOM 638 C C . ALA A 1 81 ? 7.597 2.389 17.273 1.00 16.04 81 ALA A C 1
ATOM 639 O O . ALA A 1 81 ? 7.452 3.343 18.024 1.00 16.09 81 ALA A O 1
ATOM 641 N N . ALA A 1 82 ? 6.707 1.394 17.187 1.00 16.54 82 ALA A N 1
ATOM 642 C CA . ALA A 1 82 ? 5.368 1.462 17.808 1.00 17.05 82 ALA A CA 1
ATOM 643 C C . ALA A 1 82 ? 5.326 1.562 19.344 1.00 17.92 82 ALA A C 1
ATOM 644 O O . ALA A 1 82 ? 4.289 1.935 19.916 1.00 17.64 82 ALA A O 1
ATOM 646 N N . SER A 1 83 ? 6.420 1.193 20.010 1.00 18.44 83 SER A N 1
ATOM 647 C CA . SER A 1 83 ? 6.481 1.296 21.469 1.00 19.55 83 SER A CA 1
ATOM 648 C C . SER A 1 83 ? 7.311 2.490 21.946 1.00 20.02 83 SER A C 1
ATOM 649 O O . SER A 1 83 ? 7.467 2.677 23.150 1.00 20.93 83 SER A O 1
ATOM 652 N N . ASN A 1 84 ? 7.824 3.292 21.015 1.00 20.70 84 ASN A N 1
ATOM 653 C CA . ASN A 1 84 ? 8.618 4.471 21.363 1.00 21.80 84 ASN A CA 1
ATOM 654 C C . ASN A 1 84 ? 7.956 5.744 20.848 1.00 21.78 84 ASN A C 1
ATOM 655 O O . ASN A 1 84 ? 8.091 6.071 19.673 1.00 21.70 84 ASN A O 1
ATOM 660 N N . PRO A 1 85 ? 7.244 6.469 21.730 1.00 22.46 85 PRO A N 1
ATOM 661 C CA . PRO A 1 85 ? 6.459 7.636 21.325 1.00 22.59 85 PRO A CA 1
ATOM 662 C C . PRO A 1 85 ? 7.200 8.637 20.428 1.00 22.37 85 PRO A C 1
ATOM 663 O O . PRO A 1 85 ? 6.629 9.098 19.439 1.00 22.50 85 PRO A O 1
ATOM 667 N N . SER A 1 86 ? 8.459 8.949 20.741 1.00 22.49 86 SER A N 1
ATOM 668 C CA . SER A 1 86 ? 9.197 9.962 19.969 1.00 22.22 86 SER A CA 1
ATOM 669 C C . SER A 1 86 ? 9.651 9.473 18.591 1.00 21.38 86 SER A C 1
ATOM 670 O O . SER A 1 86 ? 9.629 10.232 17.620 1.00 20.85 86 SER A O 1
ATOM 673 N N . VAL A 1 87 ? 10.070 8.213 18.512 1.00 21.02 87 VAL A N 1
ATOM 674 C CA . VAL A 1 87 ? 10.485 7.629 17.234 1.00 20.74 87 VAL A CA 1
ATOM 675 C C . VAL A 1 87 ? 9.263 7.408 16.330 1.00 20.15 87 VAL A C 1
ATOM 676 O O . VAL A 1 87 ? 9.327 7.650 15.128 1.00 20.27 87 VAL A O 1
ATOM 680 N N . LEU A 1 88 ? 8.157 6.948 16.910 1.00 19.64 88 LEU A N 1
ATOM 681 C CA . LEU A 1 88 ? 6.926 6.782 16.138 1.00 18.87 88 LEU A CA 1
ATOM 682 C C . LEU A 1 88 ? 6.474 8.124 15.551 1.00 18.86 88 LEU A C 1
ATOM 683 O O . LEU A 1 88 ? 6.129 8.206 14.372 1.00 18.92 88 LEU A O 1
ATOM 688 N N . GLU A 1 89 ? 6.509 9.179 16.365 1.00 19.07 89 GLU A N 1
ATOM 689 C CA . GLU A 1 89 ? 6.166 10.507 15.879 1.00 19.31 89 GLU A CA 1
ATOM 690 C C . GLU A 1 89 ? 7.103 10.959 14.744 1.00 19.11 89 GLU A C 1
ATOM 691 O O . GLU A 1 89 ? 6.651 11.579 13.793 1.00 18.76 89 GLU A O 1
ATOM 697 N N . GLU A 1 90 ? 8.398 10.650 14.848 1.00 19.30 90 GLU A N 1
ATOM 698 C CA . GLU A 1 90 ? 9.344 10.876 13.743 1.00 19.91 90 GLU A CA 1
ATOM 699 C C . GLU A 1 90 ? 8.871 10.198 12.441 1.00 19.02 90 GLU A C 1
ATOM 700 O O . GLU A 1 90 ? 8.965 10.781 11.356 1.00 17.65 90 GLU A O 1
ATOM 706 N N . ARG A 1 91 ? 8.367 8.972 12.561 1.00 17.98 91 ARG A N 1
ATOM 707 C CA . ARG A 1 91 ? 7.907 8.226 11.389 1.00 17.78 91 ARG A CA 1
ATOM 708 C C . ARG A 1 91 ? 6.612 8.804 10.835 1.00 17.54 91 ARG A C 1
ATOM 709 O O . ARG A 1 91 ? 6.393 8.805 9.620 1.00 17.33 91 ARG A O 1
ATOM 717 N N . ILE A 1 92 ? 5.744 9.258 11.736 1.00 17.66 92 ILE A N 1
ATOM 718 C CA . ILE A 1 92 ? 4.486 9.872 11.345 1.00 17.01 92 ILE A CA 1
ATOM 719 C C . ILE A 1 92 ? 4.798 11.176 10.592 1.00 17.74 92 ILE A C 1
ATOM 720 O O . ILE A 1 92 ? 4.188 11.450 9.552 1.00 17.31 92 ILE A O 1
ATOM 725 N N . VAL A 1 93 ? 5.776 11.946 11.094 1.00 18.27 93 VAL A N 1
ATOM 726 C CA . VAL A 1 93 ? 6.245 13.159 10.404 1.00 18.67 93 VAL A CA 1
ATOM 727 C C . VAL A 1 93 ? 6.809 12.837 9.016 1.00 19.13 93 VAL A C 1
ATOM 728 O O . VAL A 1 93 ? 6.482 13.509 8.035 1.00 19.45 93 VAL A O 1
ATOM 732 N N . GLN A 1 94 ? 7.633 11.793 8.938 1.00 19.39 94 GLN A N 1
ATOM 733 C CA . GLN A 1 94 ? 8.170 11.343 7.654 1.00 20.27 94 GLN A CA 1
ATOM 734 C C . GLN A 1 94 ? 7.038 10.902 6.733 1.00 20.06 94 GLN A C 1
ATOM 735 O O . GLN A 1 94 ? 7.058 11.196 5.542 1.00 21.10 94 GLN A O 1
ATOM 741 N N . GLY A 1 95 ? 6.034 10.235 7.302 1.00 19.69 95 GLY A N 1
ATOM 742 C CA . GLY A 1 95 ? 4.857 9.828 6.548 1.00 19.17 95 GLY A CA 1
ATOM 743 C C . GLY A 1 95 ? 4.188 11.004 5.866 1.00 19.39 95 GLY A C 1
ATOM 744 O O . GLY A 1 95 ? 3.894 10.956 4.674 1.00 18.80 95 GLY A O 1
ATOM 745 N N . ALA A 1 96 ? 3.951 12.066 6.634 1.00 19.33 96 ALA A N 1
ATOM 746 C CA . ALA A 1 96 ? 3.322 13.265 6.119 1.00 19.87 96 ALA A CA 1
ATOM 747 C C . ALA A 1 96 ? 4.167 13.908 5.022 1.00 19.90 96 ALA A C 1
ATOM 748 O O . ALA A 1 96 ? 3.639 14.333 4.016 1.00 20.55 96 ALA A O 1
ATOM 750 N N . LYS A 1 97 ? 5.477 13.965 5.225 1.00 21.02 97 LYS A N 1
ATOM 751 C CA . LYS A 1 97 ? 6.398 14.486 4.215 1.00 21.62 97 LYS A CA 1
ATOM 752 C C . LYS A 1 97 ? 6.340 13.646 2.944 1.00 21.37 97 LYS A C 1
ATOM 753 O O . LYS A 1 97 ? 6.315 14.196 1.838 1.00 21.61 97 LYS A O 1
ATOM 759 N N . ASP A 1 98 ? 6.315 12.324 3.114 1.00 20.79 98 ASP A N 1
ATOM 760 C CA . ASP A 1 98 ? 6.226 11.395 1.983 1.00 20.69 98 ASP A CA 1
ATOM 761 C C . ASP A 1 98 ? 4.967 11.542 1.109 1.00 20.57 98 ASP A C 1
ATOM 762 O O . ASP A 1 98 ? 5.011 11.220 -0.089 1.00 20.36 98 ASP A O 1
ATOM 767 N N . HIS A 1 99 ? 3.873 12.024 1.709 1.00 20.15 99 HIS A N 1
ATOM 768 C CA . HIS A 1 99 ? 2.548 12.039 1.069 1.00 19.93 99 HIS A CA 1
ATOM 769 C C . HIS A 1 99 ? 1.927 13.418 0.853 1.00 20.52 99 HIS A C 1
ATOM 770 O O . HIS A 1 99 ? 0.974 13.556 0.095 1.00 21.06 99 HIS A O 1
ATOM 777 N N . LYS A 1 100 ? 2.465 14.431 1.521 1.00 21.46 100 LYS A N 1
ATOM 778 C CA . LYS A 1 100 ? 2.056 15.817 1.291 1.00 21.74 100 LYS A CA 1
ATOM 779 C C . LYS A 1 100 ? 2.453 16.220 -0.138 1.00 21.34 100 LYS A C 1
ATOM 780 O O . LYS A 1 100 ? 3.476 15.759 -0.664 1.00 20.79 100 LYS A O 1
ATOM 786 N N . ALA A 1 101 ? 1.626 17.062 -0.758 1.00 20.42 101 ALA A N 1
ATOM 787 C CA . ALA A 1 101 ? 1.874 17.579 -2.104 1.00 20.02 101 ALA A CA 1
ATOM 788 C C . ALA A 1 101 ? 2.027 16.428 -3.099 1.00 19.91 101 ALA A C 1
ATOM 789 O O . ALA A 1 101 ? 2.952 16.416 -3.911 1.00 19.88 101 ALA A O 1
ATOM 791 N N . ARG A 1 102 ? 1.122 15.457 -2.999 1.00 19.53 102 ARG A N 1
ATOM 792 C CA . ARG A 1 102 ? 1.106 14.299 -3.879 1.00 19.43 102 ARG A CA 1
ATOM 793 C C . ARG A 1 102 ? -0.297 14.101 -4.423 1.00 18.61 102 ARG A C 1
ATOM 794 O O . ARG A 1 102 ? -1.251 14.704 -3.911 1.00 18.30 102 ARG A O 1
ATOM 802 N N . PRO A 1 103 ? -0.438 13.302 -5.498 1.00 18.06 103 PRO A N 1
ATOM 803 C CA . PRO A 1 103 ? -1.778 13.165 -6.040 1.00 17.90 103 PRO A CA 1
ATOM 804 C C . PRO A 1 103 ? -2.761 12.507 -5.066 1.00 17.70 103 PRO A C 1
ATOM 805 O O . PRO A 1 103 ? -3.969 12.670 -5.227 1.00 18.48 103 PRO A O 1
ATOM 809 N N . VAL A 1 104 ? -2.260 11.801 -4.049 1.00 17.26 104 VAL A N 1
ATOM 810 C CA . VAL A 1 104 ? -3.141 11.186 -3.042 1.00 16.23 104 VAL A CA 1
ATOM 811 C C . VAL A 1 104 ? -3.688 12.207 -2.029 1.00 16.80 104 VAL A C 1
ATOM 812 O O . VAL A 1 104 ? -2.953 13.074 -1.542 1.00 17.35 104 VAL A O 1
ATOM 816 N N . THR A 1 105 ? -4.983 12.115 -1.738 1.00 16.35 105 THR A N 1
ATOM 817 C CA . THR A 1 105 ? -5.625 13.021 -0.789 1.00 17.07 105 THR A CA 1
ATOM 818 C C . THR A 1 105 ? -5.695 12.384 0.598 1.00 16.88 105 THR A C 1
ATOM 819 O O . THR A 1 105 ? -5.543 11.173 0.749 1.00 17.27 105 THR A O 1
ATOM 823 N N . LYS A 1 106 ? -5.920 13.222 1.611 1.00 17.29 106 LYS A N 1
ATOM 824 C CA . LYS A 1 106 ? -6.178 12.782 2.981 1.00 18.07 106 LYS A CA 1
ATOM 825 C C . LYS A 1 106 ? -7.220 11.652 3.078 1.00 17.79 106 LYS A C 1
ATOM 826 O O . LYS A 1 106 ? -6.985 10.656 3.768 1.00 17.26 106 LYS A O 1
ATOM 832 N N . ASP A 1 107 ? -8.352 11.808 2.384 1.00 17.70 107 ASP A N 1
ATOM 833 C CA . ASP A 1 107 ? -9.453 10.827 2.443 1.00 18.39 107 ASP A CA 1
ATOM 834 C C . ASP A 1 107 ? -9.113 9.498 1.772 1.00 17.81 107 ASP A C 1
ATOM 835 O O . ASP A 1 107 ? -9.503 8.411 2.260 1.00 17.42 107 ASP A O 1
ATOM 840 N N . GLN A 1 108 ? -8.401 9.586 0.647 1.00 16.81 108 GLN A N 1
ATOM 841 C CA . GLN A 1 108 ? -7.948 8.399 -0.072 1.00 16.27 108 GLN A CA 1
ATOM 842 C C . GLN A 1 108 ? -6.916 7.637 0.762 1.00 15.95 108 GLN A C 1
ATOM 843 O O . GLN A 1 108 ? -6.901 6.399 0.771 1.00 15.99 108 GLN A O 1
ATOM 849 N N . PHE A 1 109 ? -6.080 8.384 1.483 1.00 15.15 109 PHE A N 1
ATOM 850 C CA . PHE A 1 109 ? -5.044 7.788 2.319 1.00 14.81 109 PHE A CA 1
ATOM 851 C C . PHE A 1 109 ? -5.675 6.968 3.447 1.00 14.97 109 PHE A C 1
ATOM 852 O O . PHE A 1 109 ? -5.428 5.767 3.567 1.00 15.23 109 PHE A O 1
ATOM 860 N N . THR A 1 110 ? -6.523 7.606 4.250 1.00 15.25 110 THR A N 1
ATOM 861 C CA . THR A 1 110 ? -7.158 6.911 5.373 1.00 15.43 110 THR A CA 1
ATOM 862 C C . THR A 1 110 ? -8.121 5.845 4.851 1.00 15.45 110 THR A C 1
ATOM 863 O O . THR A 1 110 ? -8.324 4.807 5.492 1.00 15.08 110 THR A O 1
ATOM 867 N N . GLY A 1 111 ? -8.692 6.095 3.676 1.00 15.35 111 GLY A N 1
ATOM 868 C CA . GLY A 1 111 ? -9.654 5.166 3.070 1.00 15.18 111 GLY A CA 1
ATOM 869 C C . GLY A 1 111 ? -9.017 3.867 2.619 1.00 15.43 111 GLY A C 1
ATOM 870 O O . GLY A 1 111 ? -9.700 2.844 2.466 1.00 15.38 111 GLY A O 1
ATOM 871 N N . ALA A 1 112 ? -7.695 3.893 2.445 1.00 14.25 112 ALA A N 1
ATOM 872 C CA . ALA A 1 112 ? -6.961 2.718 2.000 1.00 14.76 112 ALA A CA 1
ATOM 873 C C . ALA A 1 112 ? -6.504 1.855 3.169 1.00 14.87 112 ALA A C 1
ATOM 874 O O . ALA A 1 112 ? -6.029 0.735 2.960 1.00 15.26 112 ALA A O 1
ATOM 876 N N . ALA A 1 113 ? -6.670 2.363 4.392 1.00 15.30 113 ALA A N 1
ATOM 877 C CA . ALA A 1 113 ? -6.249 1.643 5.598 1.00 14.68 113 ALA A CA 1
ATOM 878 C C . ALA A 1 113 ? -6.761 0.193 5.650 1.00 14.60 113 ALA A C 1
ATOM 879 O O . ALA A 1 113 ? -5.976 -0.714 5.909 1.00 14.11 113 ALA A O 1
ATOM 881 N N . PRO A 1 114 ? -8.066 -0.042 5.377 1.00 14.79 114 PRO A N 1
ATOM 882 C CA . PRO A 1 114 ? -8.534 -1.431 5.403 1.00 14.67 114 PRO A CA 1
ATOM 883 C C . PRO A 1 114 ? -7.769 -2.363 4.474 1.00 14.81 114 PRO A C 1
ATOM 884 O O . PRO A 1 114 ? -7.628 -3.542 4.800 1.00 15.14 114 PRO A O 1
ATOM 888 N N . ILE A 1 115 ? -7.264 -1.852 3.346 1.00 14.16 115 ILE A N 1
ATOM 889 C CA . ILE A 1 115 ? -6.494 -2.696 2.409 1.00 14.64 115 ILE A CA 1
ATOM 890 C C . ILE A 1 115 ? -5.187 -3.152 3.065 1.00 13.81 115 ILE A C 1
ATOM 891 O O . ILE A 1 115 ? -4.819 -4.331 2.998 1.00 12.32 115 ILE A O 1
ATOM 896 N N . PHE A 1 116 ? -4.510 -2.224 3.733 1.00 13.40 116 PHE A N 1
ATOM 897 C CA . PHE A 1 116 ? -3.250 -2.552 4.402 1.00 13.50 116 PHE A CA 1
ATOM 898 C C . PHE A 1 116 ? -3.484 -3.462 5.586 1.00 13.42 116 PHE A C 1
ATOM 899 O O . PHE A 1 116 ? -2.739 -4.421 5.806 1.00 13.97 116 PHE A O 1
ATOM 907 N N . ILE A 1 117 ? -4.510 -3.144 6.368 1.00 12.85 117 ILE A N 1
ATOM 908 C CA . ILE A 1 117 ? -4.839 -3.927 7.563 1.00 12.62 117 ILE A CA 1
ATOM 909 C C . ILE A 1 117 ? -5.188 -5.377 7.203 1.00 12.34 117 ILE A C 1
ATOM 910 O O . ILE A 1 117 ? -4.670 -6.311 7.802 1.00 12.64 117 ILE A O 1
ATOM 915 N N . LYS A 1 118 ? -6.066 -5.563 6.230 1.00 12.12 118 LYS A N 1
ATOM 916 C CA . LYS A 1 118 ? -6.495 -6.911 5.886 1.00 12.51 118 LYS A CA 1
ATOM 917 C C . LYS A 1 118 ? -5.336 -7.730 5.327 1.00 12.44 118 LYS A C 1
ATOM 918 O O . LYS A 1 118 ? -5.217 -8.924 5.614 1.00 12.26 118 LYS A O 1
ATOM 924 N N . PHE A 1 119 ? -4.452 -7.071 4.582 1.00 12.83 119 PHE A N 1
ATOM 925 C CA . PHE A 1 119 ? -3.231 -7.730 4.112 1.00 12.99 119 PHE A CA 1
ATOM 926 C C . PHE A 1 119 ? -2.408 -8.269 5.302 1.00 12.80 119 PHE A C 1
ATOM 927 O O . PHE A 1 119 ? -2.106 -9.470 5.376 1.00 12.69 119 PHE A O 1
ATOM 935 N N . PHE A 1 120 ? -2.065 -7.396 6.246 1.00 13.35 120 PHE A N 1
ATOM 936 C CA . PHE A 1 120 ? -1.285 -7.819 7.410 1.00 13.84 120 PHE A CA 1
ATOM 937 C C . PHE 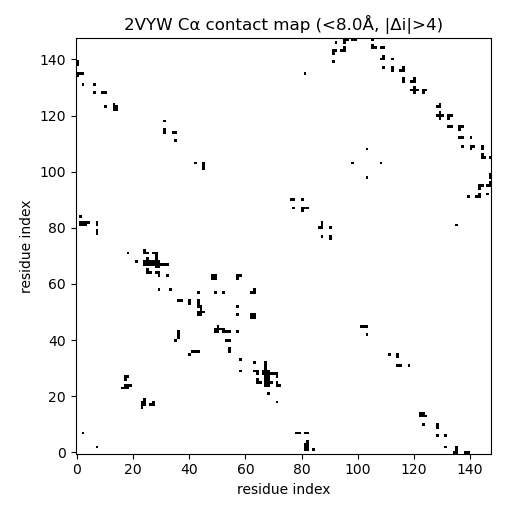A 1 120 ? -2.013 -8.809 8.312 1.00 14.76 120 PHE A C 1
ATOM 938 O O . PHE A 1 120 ? -1.399 -9.725 8.837 1.00 14.77 120 PHE A O 1
ATOM 946 N N . GLN A 1 121 ? -3.329 -8.666 8.454 1.00 15.22 121 GLN A N 1
ATOM 947 C CA . GLN A 1 121 ? -4.080 -9.640 9.252 1.00 16.12 121 GLN A CA 1
ATOM 948 C C . GLN A 1 121 ? -3.933 -11.045 8.672 1.00 17.21 121 GLN A C 1
ATOM 949 O O . GLN A 1 121 ? -3.860 -12.041 9.416 1.00 17.70 121 GLN A O 1
ATOM 955 N N . GLY A 1 122 ? -3.850 -11.110 7.351 1.00 16.98 122 GLY A N 1
ATOM 956 C CA . GLY A 1 122 ? -3.619 -12.363 6.646 1.00 18.66 122 GLY A CA 1
ATOM 957 C C . GLY A 1 122 ? -2.295 -13.040 6.955 1.00 18.68 122 GLY A C 1
ATOM 958 O O . GLY A 1 122 ? -2.225 -14.269 6.974 1.00 19.00 122 GLY A O 1
ATOM 959 N N . LEU A 1 123 ? -1.248 -12.252 7.205 1.00 18.97 123 LEU A N 1
ATOM 960 C CA . LEU A 1 123 ? 0.086 -12.790 7.481 1.00 19.53 123 LEU A CA 1
ATOM 961 C C . LEU A 1 123 ? 0.284 -13.186 8.940 1.00 20.11 123 LEU A C 1
ATOM 962 O O . LEU A 1 123 ? 1.191 -13.946 9.257 1.00 20.42 123 LEU A O 1
ATOM 967 N N . LEU A 1 124 ? -0.547 -12.655 9.834 1.00 20.75 124 LEU A N 1
ATOM 968 C CA . LEU A 1 124 ? -0.359 -12.882 11.263 1.00 21.12 124 LEU A CA 1
ATOM 969 C C . LEU A 1 124 ? -1.185 -14.057 11.765 1.00 22.08 124 LEU A C 1
ATOM 970 O O . LEU A 1 124 ? -2.327 -14.248 11.340 1.00 22.28 124 LEU A O 1
ATOM 975 N N . LYS A 1 125 ? -0.601 -14.811 12.692 1.00 22.64 125 LYS A N 1
ATOM 976 C CA . LYS A 1 125 ? -1.187 -16.062 13.172 1.00 23.50 125 LYS A CA 1
ATOM 977 C C . LYS A 1 125 ? -2.162 -15.877 14.338 1.00 23.61 125 LYS A C 1
ATOM 978 O O . LYS A 1 125 ? -3.253 -16.452 14.330 1.00 23.81 125 LYS A O 1
ATOM 984 N N . LYS A 1 126 ? -1.773 -15.082 15.331 1.00 23.40 126 LYS A N 1
ATOM 985 C CA . LYS A 1 126 ? -2.590 -14.901 16.534 1.00 23.71 126 LYS A CA 1
ATOM 986 C C . LYS A 1 126 ? -3.670 -13.846 16.305 1.00 23.36 126 LYS A C 1
ATOM 987 O O . LYS A 1 126 ? -3.383 -12.755 15.804 1.00 23.14 126 LYS A O 1
ATOM 993 N N . GLN A 1 127 ? -4.908 -14.166 16.679 1.00 23.01 127 GLN A N 1
ATOM 994 C CA . GLN A 1 127 ? -6.005 -13.192 16.616 1.00 22.72 127 GLN A CA 1
ATOM 995 C C . GLN A 1 127 ? -5.692 -11.879 17.353 1.00 22.37 127 GLN A C 1
ATOM 996 O O . GLN A 1 127 ? -6.101 -10.79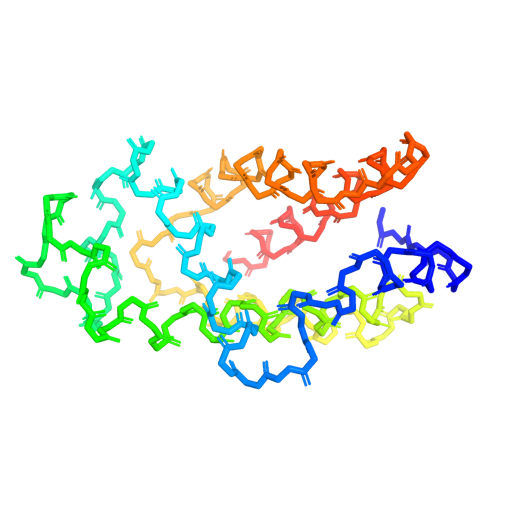3 16.911 1.00 22.06 127 GLN A O 1
ATOM 1002 N N . GLU A 1 128 ? -4.985 -11.978 18.477 1.00 21.69 128 GLU A N 1
ATOM 1003 C CA . GLU A 1 128 ? -4.634 -10.780 19.242 1.00 21.43 128 GLU A CA 1
ATOM 1004 C C . GLU A 1 128 ? -3.731 -9.854 18.415 1.00 20.80 128 GLU A C 1
ATOM 1005 O O . GLU A 1 128 ? -3.859 -8.622 18.485 1.00 20.37 128 GLU A O 1
ATOM 1011 N N . ASP A 1 129 ? -2.841 -10.454 17.622 1.00 19.96 129 ASP A N 1
ATOM 1012 C CA . ASP A 1 129 ? -1.958 -9.698 16.716 1.00 19.46 129 ASP A CA 1
ATOM 1013 C C . ASP A 1 129 ? -2.679 -9.099 15.504 1.00 19.10 129 ASP A C 1
ATOM 1014 O O . ASP A 1 129 ? -2.370 -7.981 15.077 1.00 18.12 129 ASP A O 1
ATOM 1019 N N . LYS A 1 130 ? -3.632 -9.853 14.959 1.00 18.13 130 LYS A N 1
ATOM 1020 C CA . LYS A 1 130 ? -4.547 -9.342 13.943 1.00 17.98 130 LYS A CA 1
ATOM 1021 C C . LYS A 1 130 ? -5.266 -8.095 14.470 1.00 17.66 130 LYS A C 1
ATOM 1022 O O . LYS A 1 130 ? -5.376 -7.087 13.765 1.00 17.30 130 LYS A O 1
ATOM 1028 N N . ASP A 1 131 ? -5.754 -8.168 15.709 1.00 17.75 131 ASP A N 1
ATOM 1029 C CA . ASP A 1 131 ? -6.450 -7.040 16.330 1.00 18.06 131 ASP A CA 1
ATOM 1030 C C . ASP A 1 131 ? -5.496 -5.880 16.526 1.00 17.87 131 ASP A C 1
ATOM 1031 O O . ASP A 1 131 ? -5.853 -4.725 16.283 1.00 17.63 131 ASP A O 1
ATOM 1036 N N . ALA A 1 132 ? -4.288 -6.203 16.986 1.00 17.13 132 ALA A N 1
ATOM 1037 C CA . ALA A 1 132 ? -3.257 -5.205 17.281 1.00 16.75 132 ALA A CA 1
ATOM 1038 C C . ALA A 1 132 ? -2.832 -4.419 16.038 1.00 16.00 132 ALA A C 1
ATOM 1039 O O . ALA A 1 132 ? -2.820 -3.176 16.048 1.00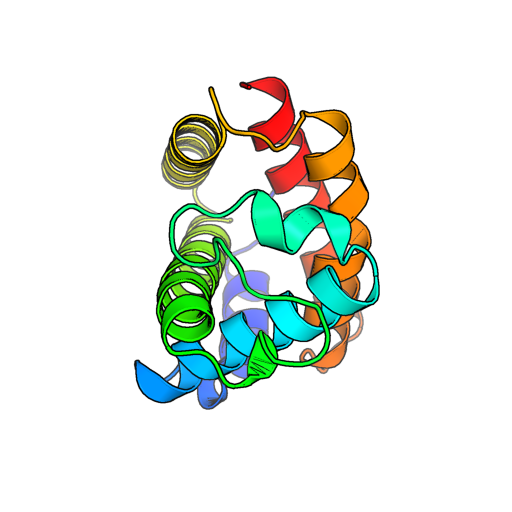 16.30 132 ALA A O 1
ATOM 1041 N N . ILE A 1 133 ? -2.524 -5.131 14.959 1.00 15.47 133 ILE A N 1
ATOM 1042 C CA . ILE A 1 133 ? -2.092 -4.466 13.729 1.00 15.02 133 ILE A CA 1
ATOM 1043 C C . ILE A 1 133 ? -3.180 -3.547 13.161 1.00 14.62 133 ILE A C 1
ATOM 1044 O O . ILE A 1 133 ? -2.875 -2.511 12.570 1.00 13.92 133 ILE A O 1
ATOM 1049 N N . GLU A 1 134 ? -4.445 -3.921 13.370 1.00 14.37 134 GLU A N 1
ATOM 1050 C CA . GLU A 1 134 ? -5.574 -3.103 12.921 1.00 14.80 134 GLU A CA 1
ATOM 1051 C C . GLU A 1 134 ? -5.600 -1.755 13.658 1.00 15.45 134 GLU A C 1
ATOM 1052 O O . GLU A 1 134 ? -5.654 -0.685 13.031 1.00 14.61 134 GLU A O 1
ATOM 1058 N N . LYS A 1 135 ? -5.570 -1.826 14.987 1.00 16.21 135 LYS A N 1
ATOM 1059 C CA . LYS A 1 135 ? -5.518 -0.638 15.848 1.00 17.72 135 LYS A CA 1
ATOM 1060 C C . LYS A 1 135 ? -4.335 0.253 15.456 1.00 16.80 135 LYS A C 1
ATOM 1061 O O . LYS A 1 135 ? -4.481 1.477 15.308 1.00 17.28 135 LYS A O 1
ATOM 1067 N N . PHE A 1 136 ? -3.169 -0.373 15.292 1.00 15.98 136 PHE A N 1
ATOM 1068 C CA . PHE A 1 136 ? -1.933 0.358 15.033 1.00 15.49 136 PHE A CA 1
ATOM 1069 C C . PHE A 1 136 ? -1.944 1.061 13.684 1.00 14.62 136 PHE A C 1
ATOM 1070 O O . PHE A 1 136 ? -1.692 2.258 13.610 1.00 14.60 136 PHE A O 1
ATOM 1078 N N . LEU A 1 137 ? -2.234 0.325 12.611 1.00 13.81 137 LEU A N 1
ATOM 1079 C CA . LEU A 1 137 ? -2.245 0.935 11.288 1.00 13.11 137 LEU A CA 1
ATOM 1080 C C . LEU A 1 137 ? -3.330 2.001 11.140 1.00 13.42 137 LEU A C 1
ATOM 1081 O O . LEU A 1 137 ? -3.108 3.012 10.486 1.00 12.51 137 LEU A O 1
ATOM 1086 N N . LEU A 1 138 ? -4.512 1.774 11.720 1.00 13.24 138 LEU A N 1
ATOM 1087 C CA . LEU A 1 138 ? -5.553 2.813 11.670 1.00 14.85 138 LEU A CA 1
ATOM 1088 C C . LEU A 1 138 ? -5.043 4.099 12.315 1.00 14.85 138 LEU A C 1
ATOM 1089 O O . LEU A 1 138 ? -5.188 5.178 11.739 1.00 15.49 138 LEU A O 1
ATOM 1094 N N . HIS A 1 139 ? -4.421 3.957 13.482 1.00 15.21 139 HIS A N 1
ATOM 1095 C CA . HIS A 1 139 ? -3.880 5.086 14.255 1.00 15.97 139 HIS A CA 1
ATOM 1096 C C . HIS A 1 139 ? -2.823 5.836 13.441 1.00 15.56 139 HIS A C 1
ATOM 1097 O O . HIS A 1 139 ? -2.866 7.067 13.316 1.00 15.55 139 HIS A O 1
ATOM 1104 N N . VAL A 1 140 ? -1.875 5.079 12.902 1.00 14.90 140 VAL A N 1
ATOM 1105 C CA . VAL A 1 140 ? -0.758 5.633 12.146 1.00 15.00 140 VAL A CA 1
ATOM 1106 C C . VAL A 1 140 ? -1.240 6.378 10.911 1.00 13.72 140 VAL A C 1
ATOM 1107 O O . VAL A 1 140 ? -0.792 7.492 10.646 1.00 13.73 140 VAL A O 1
ATOM 1111 N N . MET A 1 141 ? -2.153 5.765 10.161 1.00 12.62 141 MET A N 1
ATOM 1112 C CA . MET A 1 141 ? -2.583 6.322 8.891 1.00 12.46 141 MET A CA 1
ATOM 1113 C C . MET A 1 141 ? -3.480 7.552 9.126 1.00 13.44 141 MET A C 1
ATOM 1114 O O . MET A 1 141 ? -3.431 8.520 8.377 1.00 13.03 141 MET A O 1
ATOM 1119 N N . GLN A 1 142 ? -4.262 7.529 10.202 1.00 14.23 142 GLN A N 1
ATOM 1120 C CA . GLN A 1 142 ? -5.014 8.730 10.592 1.00 16.08 142 GLN A CA 1
ATOM 1121 C C . GLN A 1 142 ? -4.071 9.868 11.006 1.00 15.72 142 GLN A C 1
ATOM 1122 O O . GLN A 1 142 ? -4.295 11.028 10.639 1.00 16.34 142 GLN A O 1
ATOM 1128 N N . ALA A 1 143 ? -3.010 9.531 11.741 1.00 15.31 143 ALA A N 1
ATOM 1129 C CA . ALA A 1 143 ? -2.023 10.510 12.206 1.00 15.11 143 ALA A CA 1
ATOM 1130 C C . ALA A 1 143 ? -1.253 11.157 11.058 1.00 15.02 143 ALA A C 1
ATOM 1131 O O . ALA A 1 143 ? -0.990 12.374 11.077 1.00 15.56 143 ALA A O 1
ATOM 1133 N N . ILE A 1 144 ? -0.854 10.335 10.090 1.00 14.45 144 ILE A N 1
ATOM 1134 C CA . ILE A 1 144 ? -0.196 10.808 8.874 1.00 14.87 144 ILE A CA 1
ATOM 1135 C C . ILE A 1 144 ? -1.137 11.723 8.086 1.00 15.15 144 ILE A C 1
ATOM 1136 O O . ILE A 1 144 ? -0.748 12.820 7.709 1.00 15.80 144 ILE A O 1
ATOM 1141 N N . ALA A 1 145 ? -2.376 11.282 7.858 1.00 15.71 145 ALA A N 1
ATOM 1142 C CA . ALA A 1 145 ? -3.353 12.073 7.098 1.00 16.49 145 ALA A CA 1
ATOM 1143 C C . ALA A 1 145 ? -3.610 13.451 7.735 1.00 16.94 145 ALA A C 1
ATOM 1144 O O . ALA A 1 145 ? -3.757 14.457 7.022 1.00 16.84 145 ALA A O 1
ATOM 1146 N N . ALA A 1 146 ? -3.659 13.479 9.065 1.00 17.24 146 ALA A N 1
ATOM 1147 C CA . ALA A 1 146 ? -3.950 14.697 9.820 1.00 18.02 146 ALA A CA 1
ATOM 1148 C C . ALA A 1 146 ? -2.887 15.766 9.603 1.00 18.66 146 ALA A C 1
ATOM 1149 O O . ALA A 1 146 ? -3.191 16.955 9.631 1.00 19.04 146 ALA A O 1
ATOM 1151 N N . LYS A 1 147 ? -1.644 15.338 9.405 1.00 17.89 147 LYS 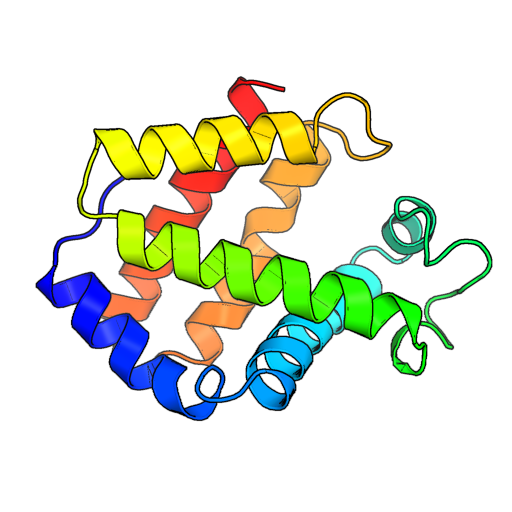A N 1
ATOM 1152 C CA . LYS A 1 147 ? -0.545 16.265 9.177 1.00 18.68 147 LYS A CA 1
ATOM 1153 C C . LYS A 1 147 ? -0.482 16.774 7.740 1.00 18.62 147 LYS A C 1
ATOM 1154 O O . LYS A 1 147 ? 0.199 17.766 7.457 1.00 19.03 147 LYS A O 1
ATOM 1160 N N . MET A 1 148 ? -1.162 16.078 6.831 1.00 18.97 148 MET A N 1
ATOM 1161 C CA . MET A 1 148 ? -1.101 16.415 5.413 1.00 19.52 148 MET A CA 1
ATOM 1162 C C . MET A 1 148 ? -1.761 17.750 5.103 1.00 20.23 148 MET A C 1
ATOM 1163 O O . MET A 1 148 ? -2.695 18.194 5.777 1.00 19.85 148 MET A O 1
#

Sequence (148 aa):
AVLTQTQIDSILADLAHHTDTTEHITEMGVSIYKTLFAAHPEYISYFSKLQGLTKDNVGQSEGIRYYGRTLGEELIRLLKAASNPSVLEERIVQGAKDHKARPVTKDQFTGAAPIFIKFFQGLLKKQEDKDAIEKFLLHVMQAIAAKM

Radius of gyration: 14.77 Å; Cα contacts (8 Å, |Δi|>4): 166; chains: 1; bounding box: 26×34×42 Å

CATH classification: 1.10.490.10